Protein AF-A0A5T0D8K9-F1 (afdb_monomer_lite)

pLDDT: mean 78.67, std 12.26, range [41.19, 96.12]

Radius of gyration: 35.57 Å; chains: 1; bounding box: 64×25×105 Å

Organism: Campylobacter coli (NCBI:txid195)

Foldseek 3Di:
DVVVVVVVVVVVVVVVVVVVVVVVVVVVVVVVVVVVVVVVVVVVVVVVVVVVVVVLVVVLVCVQVVQWDWDQDPVRDIDTGGPPDPQWDWDDDPVDIDIDRDGDD

Secondary structure (DSSP, 8-state):
-HHHHHHHHHHHHHHHHHHHHHHHHHHHHHHHHHHHHHHHHHHHHHHHHHHHHHHHHHHHHHHHHHTEEEEEETTTEEEEEE---TTEEEEEETTEEEEEE----

Structure (mmCIF, N/CA/C/O backbone):
data_AF-A0A5T0D8K9-F1
#
_entry.id   AF-A0A5T0D8K9-F1
#
loop_
_atom_site.group_PDB
_atom_site.id
_atom_site.type_symbol
_atom_site.label_atom_id
_atom_site.label_alt_id
_atom_site.label_comp_id
_atom_site.label_asym_id
_atom_site.label_entity_id
_atom_site.label_seq_id
_atom_site.pdbx_PDB_ins_code
_atom_site.Cartn_x
_atom_site.Cartn_y
_atom_site.Cartn_z
_atom_site.occupancy
_atom_site.B_iso_or_equiv
_atom_site.auth_seq_id
_atom_site.auth_comp_id
_atom_site.auth_asym_id
_atom_site.auth_atom_id
_atom_site.pdbx_PDB_model_num
ATOM 1 N N . GLY A 1 1 ? 24.154 -5.483 -61.808 1.00 62.81 1 GLY A N 1
ATOM 2 C CA . GLY A 1 1 ? 24.310 -6.272 -60.567 1.00 62.81 1 GLY A CA 1
ATOM 3 C C . GLY A 1 1 ? 25.067 -5.510 -59.491 1.00 62.81 1 GLY A C 1
ATOM 4 O O . GLY A 1 1 ? 24.434 -4.977 -58.591 1.00 62.81 1 GLY A O 1
ATOM 5 N N . LYS A 1 2 ? 26.400 -5.405 -59.608 1.00 75.50 2 LYS A N 1
ATOM 6 C CA . LYS A 1 2 ? 27.299 -4.833 -58.579 1.00 75.50 2 LYS A CA 1
ATOM 7 C C . LYS A 1 2 ? 26.947 -3.421 -58.085 1.00 75.50 2 LYS A C 1
ATOM 9 O O . LYS A 1 2 ? 26.992 -3.187 -56.887 1.00 75.50 2 LYS A O 1
ATOM 14 N N . LEU A 1 3 ? 26.550 -2.504 -58.972 1.00 79.62 3 LEU A N 1
ATOM 15 C CA . LEU A 1 3 ? 26.262 -1.113 -58.590 1.00 79.62 3 LEU A CA 1
ATOM 16 C C . LEU A 1 3 ? 25.052 -0.996 -57.641 1.00 79.62 3 LEU A C 1
ATOM 18 O O . LEU A 1 3 ? 25.123 -0.307 -56.631 1.00 79.62 3 LEU A O 1
ATOM 22 N N . LYS A 1 4 ? 23.970 -1.744 -57.916 1.00 79.62 4 LYS A N 1
ATOM 23 C CA . LYS A 1 4 ? 22.798 -1.837 -57.024 1.00 79.62 4 LYS A CA 1
ATOM 24 C C . LYS A 1 4 ? 23.155 -2.467 -55.674 1.00 79.62 4 LYS A C 1
ATOM 26 O O . LYS A 1 4 ? 22.635 -2.031 -54.654 1.00 79.62 4 LYS A O 1
ATOM 31 N N . LEU A 1 5 ? 24.048 -3.460 -55.670 1.00 83.62 5 LEU A N 1
ATOM 32 C CA . LEU A 1 5 ? 24.498 -4.127 -54.446 1.00 83.62 5 LEU A CA 1
ATOM 33 C C . LEU A 1 5 ? 25.319 -3.180 -53.553 1.00 83.62 5 LEU A C 1
ATOM 35 O O . LEU A 1 5 ? 25.103 -3.141 -52.346 1.00 83.62 5 LEU A O 1
ATOM 39 N N . ASN A 1 6 ? 26.200 -2.368 -54.150 1.00 86.19 6 ASN A N 1
ATOM 40 C CA . ASN A 1 6 ? 26.979 -1.361 -53.424 1.00 86.19 6 ASN A CA 1
ATOM 41 C C . ASN A 1 6 ? 26.089 -0.272 -52.813 1.00 86.19 6 ASN A C 1
ATOM 43 O O . ASN A 1 6 ? 26.256 0.053 -51.642 1.00 86.19 6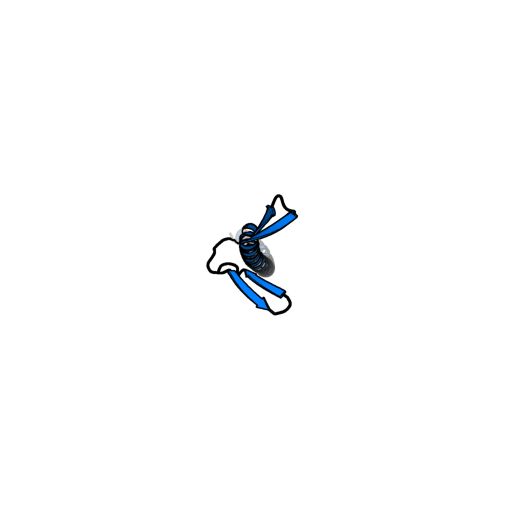 ASN A O 1
ATOM 47 N N . ILE A 1 7 ? 25.112 0.242 -53.570 1.00 86.69 7 ILE A N 1
ATOM 48 C CA . ILE A 1 7 ? 24.163 1.252 -53.069 1.00 86.69 7 ILE A CA 1
ATOM 49 C C . ILE A 1 7 ? 23.346 0.690 -51.898 1.00 86.69 7 ILE A C 1
ATOM 51 O O . ILE A 1 7 ? 23.187 1.351 -50.874 1.00 86.69 7 ILE A O 1
ATOM 55 N N . PHE A 1 8 ? 22.864 -0.551 -52.017 1.00 85.88 8 PHE A N 1
ATOM 56 C CA . PHE A 1 8 ? 22.132 -1.211 -50.936 1.00 85.88 8 PHE A CA 1
ATOM 57 C C . PHE A 1 8 ? 22.999 -1.400 -49.687 1.00 85.88 8 PHE A C 1
ATOM 59 O O . PHE A 1 8 ? 22.561 -1.077 -48.584 1.00 85.88 8 PHE A O 1
ATOM 66 N N . SER A 1 9 ? 24.239 -1.868 -49.855 1.00 86.44 9 SER A N 1
ATOM 67 C CA . SER A 1 9 ? 25.181 -2.031 -48.746 1.00 86.44 9 SER A CA 1
ATOM 68 C C . SER A 1 9 ? 25.444 -0.705 -48.036 1.00 86.44 9 SER A C 1
ATOM 70 O O . SER A 1 9 ? 25.442 -0.665 -46.811 1.00 86.44 9 SER A O 1
ATOM 72 N N . GLU A 1 10 ? 25.628 0.389 -48.773 1.00 87.56 10 GLU A N 1
ATOM 73 C CA . GLU A 1 10 ? 25.910 1.699 -48.184 1.00 87.56 10 GLU A CA 1
ATOM 74 C C . GLU A 1 10 ? 24.720 2.240 -47.370 1.00 87.56 10 GLU A C 1
ATOM 76 O O . GLU A 1 10 ? 24.897 2.739 -46.253 1.00 87.56 10 GLU A O 1
ATOM 81 N N . ILE A 1 11 ? 23.496 2.081 -47.887 1.00 85.19 11 ILE A N 1
ATOM 82 C CA . ILE A 1 11 ? 22.257 2.438 -47.178 1.00 85.19 11 ILE A CA 1
ATOM 83 C C . ILE A 1 11 ? 22.093 1.573 -45.922 1.00 85.19 11 ILE A C 1
ATOM 85 O O . ILE A 1 11 ? 21.812 2.096 -44.840 1.00 85.19 11 ILE A O 1
ATOM 89 N N . PHE A 1 12 ? 22.317 0.262 -46.042 1.00 83.56 12 PHE A N 1
ATOM 90 C CA . PHE A 1 12 ? 22.198 -0.675 -44.930 1.00 83.56 12 PHE A CA 1
ATOM 91 C C . PHE A 1 12 ? 23.212 -0.374 -43.820 1.00 83.56 12 PHE A C 1
ATOM 93 O O . PHE A 1 12 ? 22.843 -0.339 -42.645 1.00 83.56 12 PHE A O 1
ATOM 100 N N . THR A 1 13 ? 24.468 -0.084 -44.174 1.00 83.81 13 THR A N 1
ATOM 101 C CA . THR A 1 13 ? 25.520 0.297 -43.220 1.00 83.81 13 THR A CA 1
ATOM 102 C C . THR A 1 13 ? 25.216 1.632 -42.534 1.00 83.81 13 THR A C 1
ATOM 104 O O . THR A 1 13 ? 25.425 1.757 -41.324 1.00 83.81 13 THR A O 1
ATOM 107 N N . LYS A 1 14 ? 24.672 2.623 -43.257 1.00 81.62 14 LYS A N 1
ATOM 108 C CA . LYS A 1 14 ? 24.221 3.891 -42.652 1.00 81.62 14 LYS A CA 1
ATOM 109 C C . LYS A 1 14 ? 23.078 3.676 -41.656 1.00 81.62 14 LYS A C 1
ATOM 111 O O . LYS A 1 14 ? 23.138 4.230 -40.559 1.00 81.62 14 LYS A O 1
ATOM 116 N N . MET A 1 15 ? 22.085 2.844 -41.987 1.00 78.25 15 MET A N 1
ATOM 117 C CA . MET A 1 15 ? 20.998 2.508 -41.056 1.00 78.25 15 MET A CA 1
ATOM 118 C C . MET A 1 15 ? 21.519 1.790 -39.807 1.00 78.25 15 MET A C 1
ATOM 120 O O . MET A 1 15 ? 21.287 2.259 -38.695 1.00 78.25 15 MET A O 1
ATOM 124 N N . THR A 1 16 ? 22.283 0.705 -39.972 1.00 79.06 16 THR A N 1
ATOM 125 C CA . THR A 1 16 ? 22.777 -0.100 -38.836 1.00 79.06 16 THR A CA 1
ATOM 126 C C . THR A 1 16 ? 23.697 0.682 -37.900 1.00 79.06 16 THR A C 1
ATOM 128 O O . THR A 1 16 ? 23.707 0.416 -36.695 1.00 79.06 16 THR A O 1
ATOM 131 N N . LYS A 1 17 ? 24.441 1.674 -38.406 1.00 77.69 17 LYS A N 1
ATOM 132 C CA . LYS A 1 17 ? 25.277 2.548 -37.569 1.00 77.69 17 LYS A CA 1
ATOM 133 C C . LYS A 1 17 ? 24.442 3.375 -36.584 1.00 77.69 17 LYS A C 1
ATOM 135 O O . LYS A 1 17 ? 24.813 3.470 -35.415 1.00 77.69 17 LYS A O 1
ATOM 140 N N . ASN A 1 18 ? 23.304 3.906 -37.026 1.00 76.81 18 ASN A N 1
ATOM 141 C CA . ASN A 1 18 ? 22.413 4.705 -36.181 1.00 76.81 18 ASN A CA 1
ATOM 142 C C . ASN A 1 18 ? 21.548 3.829 -35.258 1.00 76.81 18 ASN A C 1
ATOM 144 O O . ASN A 1 18 ? 21.250 4.228 -34.131 1.00 76.81 18 ASN A O 1
ATOM 148 N N . THR A 1 19 ? 21.213 2.607 -35.681 1.00 83.62 19 THR A N 1
ATOM 149 C CA . THR A 1 19 ? 20.442 1.651 -34.869 1.00 83.62 19 THR A CA 1
ATOM 150 C C . THR A 1 19 ? 21.152 1.275 -33.566 1.00 83.62 19 THR A C 1
ATOM 152 O O . THR A 1 19 ? 20.493 1.142 -32.540 1.00 83.62 19 THR A O 1
ATOM 155 N N . LYS A 1 20 ? 22.488 1.150 -33.557 1.00 80.88 20 LYS A N 1
ATOM 156 C CA . LYS A 1 20 ? 23.237 0.796 -32.334 1.00 80.88 20 LYS A CA 1
ATOM 157 C C . LYS A 1 20 ? 23.055 1.823 -31.215 1.00 80.88 20 LYS A C 1
ATOM 159 O O . LYS A 1 20 ? 22.754 1.451 -30.087 1.00 80.88 20 LYS A O 1
ATOM 164 N N . TRP A 1 21 ? 23.199 3.108 -31.533 1.00 83.88 21 TRP A N 1
ATOM 165 C CA . TRP A 1 21 ? 23.010 4.190 -30.561 1.00 83.88 21 TRP A CA 1
ATOM 166 C C . TRP A 1 21 ? 21.561 4.294 -30.089 1.00 83.88 21 TRP A C 1
ATOM 168 O O . TRP A 1 21 ? 21.317 4.476 -28.898 1.00 83.88 21 TRP A O 1
ATOM 178 N N . TYR A 1 22 ? 20.608 4.104 -31.004 1.00 88.19 22 TYR A N 1
ATOM 179 C CA . TYR A 1 22 ? 19.191 4.059 -30.660 1.00 88.19 22 TYR A CA 1
ATOM 180 C C . TYR A 1 22 ? 18.872 2.927 -29.673 1.00 88.19 22 TYR A C 1
ATOM 182 O O . TYR A 1 22 ? 18.190 3.166 -28.683 1.00 88.19 22 TYR A O 1
ATOM 190 N N . LEU A 1 23 ? 19.404 1.719 -29.890 1.00 88.94 23 LEU A N 1
ATOM 191 C CA . LEU A 1 23 ? 19.192 0.576 -28.992 1.00 88.94 23 LEU A CA 1
ATOM 192 C C . LEU A 1 23 ? 19.770 0.814 -27.594 1.00 88.94 23 LEU A C 1
ATOM 194 O O . LEU A 1 23 ? 19.145 0.449 -26.598 1.00 88.94 23 LEU A O 1
ATOM 198 N N . ILE A 1 24 ? 20.938 1.453 -27.512 1.00 88.44 24 ILE A N 1
ATOM 199 C CA . ILE A 1 24 ? 21.560 1.814 -26.235 1.00 88.44 24 ILE A CA 1
ATOM 200 C C . ILE A 1 24 ? 20.675 2.827 -25.495 1.00 88.44 24 ILE A C 1
ATOM 202 O O . ILE A 1 24 ? 20.311 2.604 -24.342 1.00 88.44 24 ILE A O 1
ATOM 206 N N . PHE A 1 25 ? 20.262 3.900 -26.171 1.00 90.25 25 PHE A N 1
ATOM 207 C CA . PHE A 1 25 ? 19.376 4.915 -25.596 1.00 90.25 25 PHE A CA 1
ATOM 208 C C . PHE A 1 25 ? 18.018 4.340 -25.168 1.00 90.25 25 PHE A C 1
ATOM 210 O O . PHE A 1 25 ? 17.531 4.621 -24.071 1.00 90.25 25 PHE A O 1
ATOM 217 N N . PHE A 1 26 ? 17.420 3.496 -26.008 1.00 91.88 26 PHE A N 1
ATOM 218 C CA . PHE A 1 26 ? 16.168 2.808 -25.711 1.00 91.88 26 PHE A CA 1
ATOM 219 C C . PHE A 1 26 ? 16.295 1.917 -24.469 1.00 91.88 26 PHE A C 1
ATOM 221 O O . PHE A 1 26 ? 15.419 1.930 -23.611 1.00 91.88 26 PHE A O 1
ATOM 228 N N . SER A 1 27 ? 17.414 1.205 -24.319 1.00 92.38 27 SER A N 1
ATOM 229 C CA . SER A 1 27 ? 17.665 0.366 -23.142 1.00 92.38 27 SER A CA 1
ATOM 230 C C . SER A 1 27 ? 17.747 1.200 -21.861 1.00 92.38 27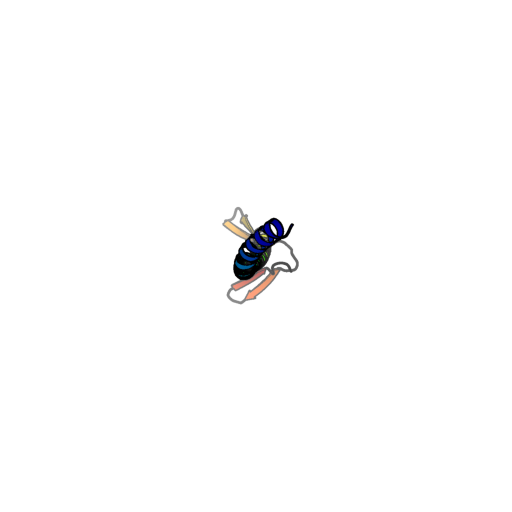 SER A C 1
ATOM 232 O O . SER A 1 27 ? 17.084 0.886 -20.875 1.00 92.38 27 SER A O 1
ATOM 234 N N . PHE A 1 28 ? 18.498 2.306 -21.871 1.00 93.12 28 PHE A N 1
ATOM 235 C CA . PHE A 1 28 ? 18.611 3.178 -20.696 1.00 93.12 28 PHE A CA 1
ATOM 236 C C . PHE A 1 28 ? 17.285 3.846 -20.319 1.00 93.12 28 PHE A C 1
ATOM 238 O O . PHE A 1 28 ? 16.934 3.902 -19.141 1.00 93.12 28 PHE A O 1
ATOM 245 N N . THR A 1 29 ? 16.526 4.322 -21.306 1.00 92.88 29 THR A N 1
ATOM 246 C CA . THR A 1 29 ? 15.210 4.934 -21.063 1.00 92.88 29 THR A CA 1
ATOM 247 C C . THR A 1 29 ? 14.189 3.917 -20.555 1.00 92.88 29 THR A C 1
ATOM 249 O O . THR A 1 29 ? 13.450 4.218 -19.619 1.00 92.88 29 THR A O 1
ATOM 252 N N . SER A 1 30 ? 14.200 2.696 -21.094 1.00 94.19 30 SER A N 1
ATOM 253 C CA . SER A 1 30 ? 13.394 1.570 -20.609 1.00 94.19 30 SER A CA 1
ATOM 254 C C . SER A 1 30 ? 13.693 1.240 -19.144 1.00 94.19 30 SER A C 1
ATOM 256 O O . SER A 1 30 ? 12.760 1.111 -18.350 1.00 94.19 30 SER A O 1
ATOM 258 N N . ILE A 1 31 ? 14.973 1.145 -18.771 1.00 95.19 31 ILE A N 1
ATOM 259 C CA . ILE A 1 31 ? 15.385 0.869 -17.389 1.00 95.19 31 ILE A CA 1
ATOM 260 C C . ILE A 1 31 ? 14.929 2.003 -16.463 1.00 95.19 31 ILE A C 1
ATOM 262 O O . ILE A 1 31 ? 14.328 1.740 -15.421 1.00 95.19 31 ILE A O 1
ATOM 266 N N . GLY A 1 32 ? 15.157 3.260 -16.856 1.00 93.81 32 GLY A N 1
ATOM 267 C CA . GLY A 1 32 ? 14.745 4.428 -16.074 1.00 93.81 32 GLY A CA 1
ATOM 268 C C . GLY A 1 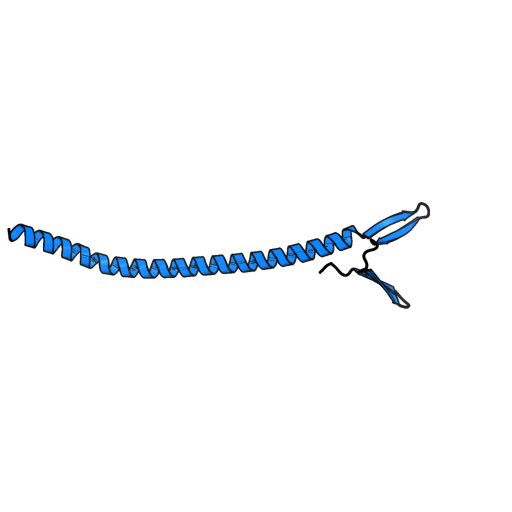32 ? 13.234 4.483 -15.835 1.00 93.81 32 GLY A C 1
ATOM 269 O O . GLY A 1 32 ? 12.795 4.698 -14.705 1.00 93.81 32 GLY A O 1
ATOM 270 N N . LEU A 1 33 ? 12.433 4.216 -16.872 1.00 95.62 33 LEU A N 1
ATOM 271 C CA . LEU A 1 33 ? 10.975 4.120 -16.756 1.00 95.62 33 LEU A CA 1
ATOM 272 C C . LEU A 1 33 ? 10.547 2.969 -15.842 1.00 95.62 33 LEU A C 1
ATOM 274 O O . LEU A 1 33 ? 9.661 3.157 -15.010 1.00 95.62 33 LEU A O 1
ATOM 278 N N . GLY A 1 34 ? 11.187 1.803 -15.956 1.00 96.00 34 GLY A N 1
ATOM 279 C CA . GLY A 1 34 ? 10.911 0.657 -15.089 1.00 96.00 34 GLY A CA 1
ATOM 280 C C . GLY A 1 34 ? 11.150 0.972 -13.612 1.00 96.00 34 GLY A C 1
ATOM 281 O O . GLY A 1 34 ? 10.306 0.663 -12.772 1.00 96.00 34 GLY A O 1
ATOM 282 N N . ILE A 1 35 ? 12.253 1.658 -13.297 1.00 95.94 35 ILE A N 1
ATOM 283 C CA . ILE A 1 35 ? 12.566 2.093 -11.928 1.00 95.94 35 ILE A CA 1
ATOM 284 C C . ILE A 1 35 ? 11.528 3.107 -11.433 1.00 95.94 35 ILE A C 1
ATOM 286 O O . ILE A 1 35 ? 10.992 2.944 -10.337 1.00 95.94 35 ILE A O 1
ATOM 290 N N . ALA A 1 36 ? 11.208 4.126 -12.235 1.00 95.44 36 ALA A N 1
ATOM 291 C CA . ALA A 1 36 ? 10.242 5.155 -11.854 1.00 95.44 36 ALA A CA 1
ATOM 292 C C . ALA A 1 36 ? 8.848 4.565 -11.575 1.00 95.44 36 ALA A C 1
ATOM 294 O O . ALA A 1 36 ? 8.236 4.873 -10.550 1.00 95.44 36 ALA A O 1
ATOM 295 N N . LEU A 1 37 ? 8.370 3.671 -12.446 1.00 96.12 37 LEU A N 1
ATOM 296 C CA . LEU A 1 37 ? 7.100 2.969 -12.258 1.00 96.12 37 LEU A CA 1
ATOM 297 C C . LEU A 1 37 ? 7.137 2.042 -11.038 1.00 96.12 37 LEU A C 1
ATOM 299 O O . LEU A 1 37 ? 6.179 2.019 -10.269 1.00 96.12 37 LEU A O 1
ATOM 303 N N . GLY A 1 38 ? 8.244 1.327 -10.816 1.00 95.56 38 GLY A N 1
ATOM 304 C CA . GLY A 1 38 ? 8.419 0.475 -9.639 1.00 95.56 38 GLY A CA 1
ATOM 305 C C . GLY A 1 38 ? 8.325 1.257 -8.325 1.00 95.56 38 GLY A C 1
ATOM 306 O O . GLY A 1 38 ? 7.623 0.834 -7.406 1.00 95.56 38 GLY A O 1
ATOM 307 N N . ILE A 1 39 ? 8.964 2.430 -8.253 1.00 95.94 39 ILE A N 1
ATOM 308 C CA . ILE A 1 39 ? 8.889 3.318 -7.081 1.00 95.94 39 ILE A CA 1
ATOM 309 C C . ILE A 1 39 ? 7.458 3.821 -6.872 1.00 95.94 39 ILE A C 1
ATOM 311 O O . ILE A 1 39 ? 6.965 3.799 -5.745 1.00 95.94 39 ILE A O 1
ATOM 315 N N . LEU A 1 40 ? 6.774 4.244 -7.939 1.00 95.75 40 LEU A N 1
ATOM 316 C CA . LEU A 1 40 ? 5.382 4.695 -7.851 1.00 95.75 40 LEU A CA 1
ATOM 317 C C . LEU A 1 40 ? 4.468 3.595 -7.307 1.00 95.75 40 LEU A C 1
ATOM 319 O O . LEU A 1 40 ? 3.719 3.846 -6.366 1.00 95.75 40 LEU A O 1
ATOM 323 N N . ILE A 1 41 ? 4.577 2.374 -7.834 1.00 95.06 41 ILE A N 1
ATOM 324 C CA . ILE A 1 41 ? 3.787 1.225 -7.369 1.00 95.06 41 ILE A CA 1
ATOM 325 C C . ILE A 1 41 ? 4.061 0.944 -5.888 1.00 95.06 41 ILE A C 1
ATOM 327 O O . ILE A 1 41 ? 3.118 0.747 -5.122 1.00 95.06 41 ILE A O 1
ATOM 331 N N . LEU A 1 42 ? 5.329 0.970 -5.465 1.00 95.12 42 LEU A N 1
ATOM 332 C CA . LEU A 1 42 ? 5.699 0.751 -4.067 1.00 95.12 42 LEU A CA 1
ATOM 333 C C . LEU A 1 42 ? 5.099 1.822 -3.144 1.00 95.12 42 LEU A C 1
ATOM 335 O O . LEU A 1 42 ? 4.517 1.489 -2.112 1.00 95.12 42 LEU A O 1
ATOM 339 N N . LEU A 1 43 ? 5.194 3.099 -3.520 1.00 94.31 43 LEU A N 1
ATOM 340 C CA . LEU A 1 43 ? 4.613 4.203 -2.752 1.00 94.31 43 LEU A CA 1
ATOM 341 C C . LEU A 1 43 ? 3.088 4.090 -2.661 1.00 94.31 43 LEU A C 1
ATOM 343 O O . LEU A 1 43 ? 2.518 4.283 -1.584 1.00 94.31 43 LEU A O 1
ATOM 347 N N . THR A 1 44 ? 2.428 3.748 -3.769 1.00 93.25 44 THR A N 1
ATOM 348 C CA . THR A 1 44 ? 0.983 3.508 -3.793 1.00 93.25 44 THR A CA 1
ATOM 349 C C . THR A 1 44 ? 0.609 2.345 -2.882 1.00 93.25 44 THR A C 1
ATOM 351 O O . THR A 1 44 ? -0.335 2.473 -2.106 1.00 93.25 44 THR A O 1
ATOM 354 N N . TYR A 1 45 ? 1.363 1.245 -2.916 1.00 94.00 45 TYR A N 1
ATOM 355 C CA . TYR A 1 45 ? 1.121 0.089 -2.058 1.00 94.00 45 TYR A CA 1
ATOM 356 C C . TYR A 1 45 ? 1.259 0.434 -0.570 1.00 94.00 45 TYR A C 1
ATOM 358 O O . TYR A 1 45 ? 0.376 0.099 0.220 1.00 94.00 45 TYR A O 1
ATOM 366 N N . ILE A 1 46 ? 2.320 1.153 -0.187 1.00 93.94 46 ILE A N 1
ATOM 367 C CA . ILE A 1 46 ? 2.535 1.584 1.203 1.00 93.94 46 ILE A CA 1
ATOM 368 C C . ILE A 1 46 ? 1.375 2.467 1.671 1.00 93.94 46 ILE A C 1
ATOM 370 O O . ILE A 1 46 ? 0.781 2.185 2.711 1.00 93.94 46 ILE A O 1
ATOM 374 N N . LYS A 1 47 ? 0.998 3.486 0.886 1.00 91.12 47 LYS A N 1
ATOM 375 C CA . LYS A 1 47 ? -0.129 4.365 1.240 1.00 91.12 47 LYS A CA 1
ATOM 376 C C . LYS A 1 47 ? -1.458 3.622 1.303 1.00 91.12 47 LYS A C 1
ATOM 378 O O . LYS A 1 47 ? -2.279 3.926 2.161 1.00 91.12 47 LYS A O 1
ATOM 383 N N . TYR A 1 48 ? -1.680 2.664 0.409 1.00 92.38 48 TYR A N 1
ATOM 384 C CA . TYR A 1 48 ? -2.893 1.854 0.414 1.00 92.38 48 TYR A CA 1
ATOM 385 C C . TYR A 1 48 ? -2.973 0.961 1.660 1.00 92.38 48 TYR A C 1
ATOM 387 O O . TYR A 1 48 ? -4.018 0.893 2.306 1.00 92.38 48 TYR A O 1
ATOM 395 N N . SER A 1 49 ? -1.861 0.330 2.039 1.00 91.81 49 SER A N 1
ATOM 396 C CA . SER A 1 49 ? -1.760 -0.465 3.267 1.00 91.81 49 SER A CA 1
ATOM 397 C C . SER A 1 49 ? -1.994 0.389 4.517 1.00 91.81 49 SER A C 1
ATOM 399 O O . SER A 1 49 ? -2.799 0.037 5.379 1.00 91.81 49 SER A O 1
ATOM 401 N N . GLU A 1 50 ? -1.359 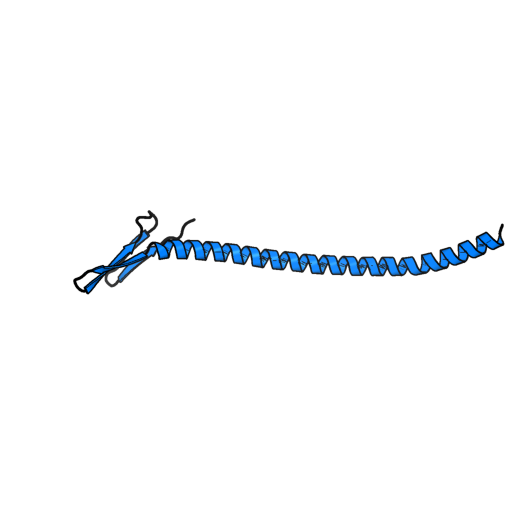1.561 4.588 1.00 90.44 50 GLU A N 1
ATOM 402 C CA . GLU A 1 50 ? -1.553 2.517 5.680 1.00 90.44 50 GLU A CA 1
ATOM 403 C C . GLU A 1 50 ? -3.015 2.972 5.778 1.00 90.44 50 GLU A C 1
ATOM 405 O O . GLU A 1 50 ? -3.600 2.957 6.862 1.00 90.44 50 GLU A O 1
ATOM 410 N N . TYR A 1 51 ? -3.636 3.295 4.640 1.00 90.19 51 TYR A N 1
ATOM 411 C CA . TYR A 1 51 ? -5.047 3.656 4.576 1.00 90.19 51 TYR A CA 1
ATOM 412 C C . TYR A 1 51 ? -5.959 2.530 5.070 1.00 90.19 51 TYR A C 1
ATOM 414 O O . TYR A 1 51 ? -6.870 2.797 5.850 1.00 90.19 51 TYR A O 1
ATOM 422 N N . ASN A 1 52 ? -5.725 1.281 4.661 1.00 89.06 52 ASN A N 1
ATOM 423 C CA . ASN A 1 52 ? -6.538 0.152 5.116 1.00 89.06 52 ASN A CA 1
ATOM 424 C C . ASN A 1 52 ? -6.403 -0.076 6.626 1.00 89.06 52 ASN A C 1
ATOM 426 O O . ASN A 1 52 ? -7.423 -0.218 7.296 1.00 89.06 52 ASN A O 1
ATOM 430 N N . ASN A 1 53 ? -5.186 -0.004 7.171 1.00 85.88 53 ASN A N 1
ATOM 431 C CA . ASN A 1 53 ? -4.959 -0.102 8.616 1.00 85.88 53 ASN A CA 1
ATOM 432 C C . ASN A 1 53 ? -5.662 1.027 9.385 1.00 85.88 53 ASN A C 1
ATOM 434 O O . ASN A 1 53 ? -6.259 0.805 10.439 1.00 85.88 53 ASN A O 1
ATOM 438 N N . LEU A 1 54 ? -5.607 2.258 8.867 1.00 84.69 54 LEU A N 1
ATOM 439 C CA . LEU A 1 54 ? -6.317 3.399 9.447 1.00 84.69 54 LEU A CA 1
ATOM 440 C C . LEU A 1 54 ? -7.831 3.213 9.368 1.00 84.69 54 LEU A C 1
ATOM 442 O O . LEU A 1 54 ? -8.522 3.444 10.356 1.00 84.69 54 LEU A O 1
ATOM 446 N N . LYS A 1 55 ? -8.349 2.773 8.221 1.00 85.62 55 LYS A N 1
ATOM 447 C CA . LYS A 1 55 ? -9.775 2.513 8.013 1.00 85.62 55 LYS A CA 1
ATOM 448 C C . LYS A 1 55 ? -10.291 1.444 8.968 1.00 85.62 55 LYS A C 1
ATOM 450 O O . LYS A 1 55 ? -11.365 1.621 9.533 1.00 85.62 55 LYS A O 1
ATOM 455 N N . GLU A 1 56 ? -9.535 0.372 9.166 1.00 79.31 56 GLU A N 1
ATOM 456 C CA . GLU A 1 56 ? -9.865 -0.689 10.114 1.00 79.31 56 GLU A CA 1
ATOM 457 C C . GLU A 1 56 ? -9.895 -0.152 11.548 1.00 79.31 56 GLU A C 1
ATOM 459 O O . GLU A 1 56 ? -10.914 -0.273 12.225 1.00 79.31 56 GLU A O 1
ATOM 464 N N . ARG A 1 57 ? -8.851 0.567 11.980 1.00 75.94 57 ARG A N 1
ATOM 465 C CA . ARG A 1 57 ? -8.812 1.197 13.312 1.00 75.94 57 ARG A CA 1
ATOM 466 C C . ARG A 1 57 ? -9.963 2.172 13.534 1.00 75.94 57 ARG A C 1
ATOM 468 O O . ARG A 1 57 ? -10.598 2.133 14.584 1.00 75.94 57 ARG A O 1
ATOM 475 N N . VAL A 1 58 ? -10.238 3.039 12.561 1.00 78.19 58 VAL A N 1
ATOM 476 C CA . VAL A 1 58 ? -11.343 4.002 12.634 1.00 78.19 58 VAL A CA 1
ATOM 477 C C . VAL A 1 58 ? -12.674 3.268 12.671 1.00 78.19 58 VAL A C 1
ATOM 479 O O . VAL A 1 58 ? -13.485 3.579 13.529 1.00 78.19 58 VAL A O 1
ATOM 482 N N . SER A 1 59 ? -12.887 2.258 11.825 1.00 72.81 59 SER A N 1
ATOM 483 C CA . SER A 1 59 ? -14.103 1.438 11.844 1.00 72.81 59 SER A CA 1
ATOM 484 C C . SER A 1 59 ? -14.315 0.794 13.212 1.00 72.81 59 SER A C 1
ATOM 486 O O . SER A 1 59 ? -15.402 0.886 13.775 1.00 72.81 59 SER A O 1
ATOM 488 N N . THR A 1 60 ? -13.268 0.206 13.781 1.00 70.38 60 THR A N 1
ATOM 489 C CA . THR A 1 60 ? -13.304 -0.427 15.098 1.00 70.38 60 THR A CA 1
ATOM 490 C C . THR A 1 60 ? -13.605 0.578 16.215 1.00 70.38 60 THR A C 1
ATOM 492 O O . THR A 1 60 ? -14.429 0.301 17.090 1.00 70.38 60 THR A O 1
ATOM 495 N N . ILE A 1 61 ? -13.005 1.772 16.172 1.00 70.94 61 ILE A N 1
ATOM 496 C CA . ILE A 1 61 ? -13.293 2.855 17.124 1.00 70.94 61 ILE A CA 1
ATOM 497 C C . ILE A 1 61 ? -14.723 3.368 16.945 1.00 70.94 61 ILE A C 1
ATOM 499 O O . ILE A 1 61 ? -15.440 3.505 17.928 1.00 70.94 61 ILE A O 1
ATOM 503 N N . THR A 1 62 ? -15.168 3.629 15.717 1.00 68.25 62 THR A N 1
ATOM 504 C CA . THR A 1 62 ? -16.520 4.115 15.424 1.00 68.25 62 THR A CA 1
ATOM 505 C C . THR A 1 62 ? -17.572 3.094 15.833 1.00 68.25 62 THR A C 1
ATOM 507 O O . THR A 1 62 ? -18.577 3.486 16.411 1.00 68.25 62 THR A O 1
ATOM 510 N N . GLN A 1 63 ? -17.345 1.798 15.616 1.00 65.88 63 GLN A N 1
ATOM 511 C CA . GLN A 1 63 ? -18.229 0.743 16.114 1.00 65.88 63 GLN A CA 1
ATOM 512 C C . GLN A 1 63 ? -18.250 0.709 17.648 1.00 65.88 63 GLN A C 1
ATOM 514 O O . GLN A 1 63 ? -19.326 0.630 18.233 1.00 65.88 63 GLN A O 1
ATOM 519 N N . GLY A 1 64 ? -17.094 0.839 18.308 1.00 63.69 64 GLY A N 1
ATOM 520 C CA . GLY A 1 64 ? -17.019 0.937 19.768 1.00 63.69 64 GLY A CA 1
ATOM 521 C C . GLY A 1 64 ? -17.723 2.179 20.329 1.00 63.69 64 GLY A C 1
ATOM 522 O O . GLY A 1 64 ? -18.458 2.084 21.307 1.00 63.69 64 GLY A O 1
ATOM 523 N N . LEU A 1 65 ? -17.569 3.338 19.689 1.00 65.88 65 LEU A N 1
ATOM 524 C CA . LEU A 1 65 ? -18.180 4.601 20.114 1.00 65.88 65 LEU A CA 1
ATOM 525 C C . LEU A 1 65 ? -19.673 4.683 19.781 1.00 65.88 65 LEU A C 1
ATOM 527 O O . LEU A 1 65 ? -20.436 5.191 20.590 1.00 65.88 65 LEU A O 1
ATOM 531 N N . ALA A 1 66 ? -20.113 4.152 18.638 1.00 62.25 66 ALA A N 1
ATOM 532 C CA . ALA A 1 66 ? -21.531 4.091 18.270 1.00 62.25 66 ALA A CA 1
ATOM 533 C C . ALA A 1 66 ? -22.344 3.206 19.227 1.00 62.25 66 ALA A C 1
ATOM 535 O O . ALA A 1 66 ? -23.564 3.317 19.289 1.00 62.25 66 ALA A O 1
ATOM 536 N N . THR A 1 67 ? -21.671 2.338 19.989 1.00 63.59 67 THR A N 1
ATOM 537 C CA . THR A 1 67 ? -22.298 1.568 21.065 1.00 63.59 67 THR A CA 1
ATOM 538 C C . THR A 1 67 ? -22.399 2.304 22.399 1.00 63.59 67 THR A C 1
ATOM 540 O O . THR A 1 67 ? -22.933 1.726 23.345 1.00 63.59 67 THR A O 1
ATOM 543 N N . ILE A 1 68 ? -21.904 3.543 22.487 1.00 70.19 68 ILE A N 1
ATOM 544 C CA . ILE A 1 68 ? -22.074 4.415 23.648 1.00 70.19 68 ILE A CA 1
ATOM 545 C C . ILE A 1 68 ? -23.284 5.314 23.394 1.00 70.19 68 ILE A C 1
ATOM 547 O O . ILE A 1 68 ? -23.264 6.125 22.469 1.00 70.19 68 ILE A O 1
ATOM 551 N N . SER A 1 69 ? -24.321 5.202 24.219 1.00 71.00 69 SER A N 1
ATOM 552 C CA . SER A 1 69 ? -25.437 6.150 24.225 1.00 71.00 69 SER A CA 1
ATOM 553 C C . SER A 1 69 ? -25.475 6.922 25.538 1.00 71.00 69 SER A C 1
ATOM 555 O O . SER A 1 69 ? -25.109 6.408 26.598 1.00 71.00 69 SER A O 1
ATOM 557 N N . ILE A 1 70 ? -25.891 8.185 25.451 1.00 72.44 70 ILE A N 1
ATOM 558 C CA . ILE A 1 70 ? -26.101 9.056 26.604 1.00 72.44 70 ILE A CA 1
ATOM 559 C C . ILE A 1 70 ? -27.587 9.361 26.658 1.00 72.44 70 ILE A C 1
ATOM 561 O O . ILE A 1 70 ? -28.100 10.049 25.779 1.00 72.44 70 ILE A O 1
ATOM 565 N N . ASP A 1 71 ? -28.257 8.855 27.686 1.00 74.44 71 ASP A N 1
ATOM 566 C CA . ASP A 1 71 ? -29.668 9.134 27.925 1.00 74.44 71 ASP A CA 1
ATOM 567 C C . ASP A 1 71 ? -29.804 10.072 29.122 1.00 74.44 71 ASP A C 1
ATOM 569 O O . ASP A 1 71 ? -29.367 9.766 30.237 1.00 74.44 71 ASP A O 1
ATOM 573 N N . GLU A 1 72 ? -30.414 11.232 28.897 1.00 67.00 72 GLU A N 1
ATOM 574 C CA . GLU A 1 72 ? -30.797 12.142 29.969 1.00 67.00 72 GLU A CA 1
ATOM 575 C C . GLU A 1 72 ? -32.142 11.691 30.536 1.00 67.00 72 GLU A C 1
ATOM 577 O O . GLU A 1 72 ? -33.171 11.700 29.858 1.00 67.00 72 GLU A O 1
ATOM 582 N N . ASN A 1 73 ? -32.148 11.266 31.797 1.00 73.19 73 ASN A N 1
ATOM 583 C CA . ASN A 1 73 ? -33.401 10.969 32.468 1.00 73.19 73 ASN A CA 1
ATOM 584 C C . ASN A 1 73 ? -34.051 12.275 32.939 1.00 73.19 73 ASN A C 1
ATOM 5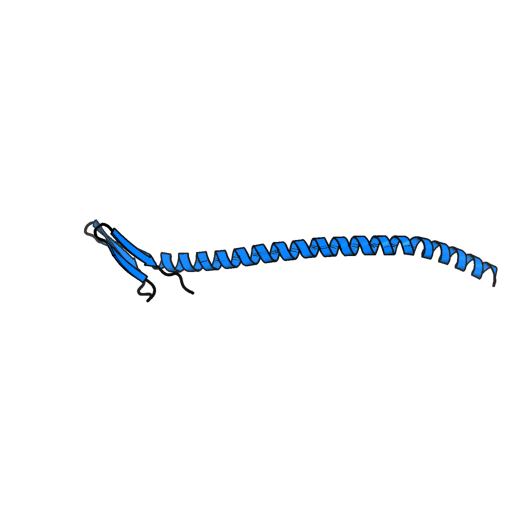86 O O . ASN A 1 73 ? -33.373 13.187 33.408 1.00 73.19 73 ASN A O 1
ATOM 590 N N . SER A 1 74 ? -35.382 12.297 32.928 1.00 62.12 74 SER A N 1
ATOM 591 C CA . SER A 1 74 ? -36.291 13.364 33.388 1.00 62.12 74 SER A CA 1
ATOM 592 C C . SER A 1 74 ? -35.985 14.020 34.752 1.00 62.12 74 SER A C 1
ATOM 594 O O . SER A 1 74 ? -36.602 15.023 35.098 1.00 62.12 74 SER A O 1
ATOM 596 N N . LYS A 1 75 ? -35.042 13.481 35.536 1.00 76.06 75 LYS A N 1
ATOM 597 C CA . LYS A 1 75 ? -34.580 13.996 36.837 1.00 76.06 75 LYS A CA 1
ATOM 598 C C . LYS A 1 75 ? -33.185 14.650 36.795 1.00 76.06 75 LYS A C 1
ATOM 600 O O . LYS A 1 75 ? -32.597 14.860 37.851 1.00 76.06 75 LYS A O 1
ATOM 605 N N . GLY A 1 76 ? -32.645 14.941 35.608 1.00 71.31 76 GLY A N 1
ATOM 606 C CA . GLY A 1 76 ? -31.336 15.590 35.429 1.00 71.31 76 GLY A CA 1
ATOM 607 C C . GLY A 1 76 ? -30.131 14.660 35.617 1.00 71.31 76 GLY A C 1
ATOM 608 O O . GLY A 1 76 ? -29.014 15.124 35.830 1.00 71.31 76 GLY A O 1
ATOM 609 N N . SER A 1 77 ? -30.345 13.341 35.576 1.00 69.81 77 SER A N 1
ATOM 610 C CA . SER A 1 77 ? -29.278 12.337 35.645 1.00 69.81 77 SER A CA 1
ATOM 611 C C . SER A 1 77 ? -28.944 11.815 34.249 1.00 69.81 77 SER A C 1
ATOM 613 O O . SER A 1 77 ? -29.838 11.333 33.551 1.00 69.81 77 SER A O 1
ATOM 615 N N . PHE A 1 78 ? -27.664 11.832 33.882 1.00 74.56 78 PHE A N 1
ATOM 616 C CA . PHE A 1 78 ? -27.170 11.254 32.632 1.00 74.56 78 PHE A CA 1
ATOM 617 C C . PHE A 1 78 ? -26.797 9.785 32.830 1.00 74.56 78 PHE A C 1
ATOM 619 O O . PHE A 1 78 ? -26.022 9.450 33.727 1.00 74.56 78 PHE A O 1
ATOM 626 N N . THR A 1 79 ? -27.339 8.910 31.988 1.00 70.81 79 THR A N 1
ATOM 627 C CA . THR A 1 79 ? -26.993 7.486 31.953 1.00 70.81 79 THR A CA 1
ATOM 628 C C . THR A 1 79 ? -26.076 7.233 30.769 1.00 70.81 79 THR A C 1
ATOM 630 O O . THR A 1 79 ? -26.442 7.519 29.632 1.00 70.81 79 THR A O 1
ATOM 633 N N . LEU A 1 80 ? -24.885 6.699 31.044 1.00 71.06 80 LEU A N 1
ATOM 634 C CA . LEU A 1 80 ? -23.927 6.284 30.026 1.00 71.06 80 LEU A CA 1
ATOM 635 C C . LEU A 1 80 ? -24.100 4.782 29.780 1.00 71.06 80 LEU A C 1
ATOM 637 O O . LEU A 1 80 ? -23.748 3.963 30.632 1.00 71.06 80 LEU A O 1
ATOM 641 N N . SER A 1 81 ? -24.672 4.424 28.637 1.00 68.38 81 SER A N 1
ATOM 642 C CA . SER A 1 81 ? -24.966 3.039 28.271 1.00 68.38 81 SER A CA 1
ATOM 643 C C . SER A 1 81 ? -23.965 2.544 27.236 1.00 68.38 81 SER A C 1
ATOM 645 O O . SER A 1 81 ? -23.638 3.256 26.294 1.00 68.38 81 SER A O 1
ATOM 647 N N . PHE A 1 82 ? -23.499 1.307 27.397 1.00 71.44 82 PHE A N 1
ATOM 648 C CA . PHE A 1 82 ? -22.572 0.642 26.482 1.00 71.44 82 PHE A CA 1
ATOM 649 C C . PHE A 1 82 ? -23.226 -0.631 25.944 1.00 71.44 82 PHE A C 1
ATOM 651 O O . PHE A 1 82 ? -23.892 -1.341 26.705 1.00 71.44 82 PHE A O 1
ATOM 658 N N . ALA A 1 83 ? -23.028 -0.975 24.667 1.00 66.25 83 ALA A N 1
ATOM 659 C CA . ALA A 1 83 ? -23.518 -2.259 24.165 1.00 66.25 83 ALA A CA 1
ATOM 660 C C . ALA A 1 83 ? -22.904 -3.419 24.959 1.00 66.25 83 ALA A C 1
ATOM 662 O O . ALA A 1 83 ? -21.713 -3.422 25.279 1.00 66.25 83 ALA A O 1
ATOM 663 N N . LYS A 1 84 ? -23.724 -4.441 25.230 1.00 59.00 84 LYS A N 1
ATOM 664 C CA . LYS A 1 84 ? -23.365 -5.674 25.950 1.00 59.00 84 LYS A CA 1
ATOM 665 C C . LYS A 1 84 ? -22.486 -6.600 25.093 1.00 59.00 84 LYS A C 1
ATOM 667 O O . LYS A 1 84 ? -22.785 -7.772 24.882 1.00 59.00 84 LYS A O 1
ATOM 672 N N . ASN A 1 85 ? -21.411 -6.053 24.549 1.00 58.16 85 ASN A N 1
ATOM 673 C CA . ASN A 1 85 ? -20.325 -6.772 23.913 1.00 58.16 85 ASN A CA 1
ATOM 674 C C . ASN A 1 85 ? -19.400 -7.299 25.033 1.00 58.16 85 ASN A C 1
ATOM 676 O O . ASN A 1 85 ? -19.073 -6.570 25.966 1.00 58.16 85 ASN A O 1
ATOM 680 N N . LYS A 1 86 ? -18.964 -8.565 24.950 1.00 55.75 86 LYS A N 1
ATOM 681 C CA . LYS A 1 86 ? -18.073 -9.230 25.928 1.00 55.75 86 LYS A CA 1
ATOM 682 C C . LYS A 1 86 ? -16.694 -8.555 26.127 1.00 55.75 86 LYS A C 1
ATOM 684 O O . LYS A 1 86 ? -15.902 -9.053 26.919 1.00 55.75 86 LYS A O 1
ATOM 689 N N . LYS A 1 87 ? -16.396 -7.466 25.414 1.00 62.75 87 LYS A N 1
ATOM 690 C CA . LYS A 1 87 ? -15.109 -6.755 25.369 1.00 62.75 87 LYS A CA 1
ATOM 691 C C . LYS A 1 87 ? -15.076 -5.428 26.155 1.00 62.75 87 LYS A C 1
ATOM 693 O O . LYS A 1 87 ? -14.089 -4.697 26.071 1.00 62.75 87 LYS A O 1
ATOM 698 N N . THR A 1 88 ? -16.126 -5.107 26.915 1.00 64.25 88 THR A N 1
ATOM 699 C CA . THR A 1 88 ? -16.160 -3.912 27.780 1.00 64.25 88 THR A CA 1
ATOM 700 C C . THR A 1 88 ? -15.687 -4.261 29.191 1.00 64.25 88 THR A C 1
ATOM 702 O O . THR A 1 88 ? -16.348 -5.026 29.894 1.00 64.25 88 THR A O 1
ATOM 705 N N . ILE A 1 89 ? -14.551 -3.702 29.613 1.00 69.00 89 ILE A N 1
ATOM 706 C CA . ILE A 1 89 ? -13.993 -3.899 30.959 1.00 69.00 89 ILE A CA 1
ATOM 707 C C . ILE A 1 89 ? -14.280 -2.658 31.800 1.00 69.00 89 ILE A C 1
ATOM 709 O O . ILE A 1 89 ? -13.905 -1.547 31.422 1.00 69.00 89 ILE A O 1
ATOM 713 N N . PHE A 1 90 ? -14.905 -2.868 32.954 1.00 68.25 90 PHE A N 1
ATOM 714 C CA . PHE A 1 90 ? -15.158 -1.836 33.953 1.00 68.25 90 PHE A CA 1
ATOM 715 C C . PHE A 1 90 ? -14.177 -2.015 35.105 1.00 68.25 90 PHE A C 1
ATOM 717 O O . PHE A 1 90 ? -14.103 -3.097 35.686 1.00 68.25 90 PHE A O 1
ATOM 724 N N . ASN A 1 91 ? -13.427 -0.965 35.419 1.00 72.94 91 ASN A N 1
ATOM 725 C CA . ASN A 1 91 ? -12.494 -0.952 36.534 1.00 72.94 91 ASN A CA 1
ATOM 726 C C . ASN A 1 91 ? -12.808 0.247 37.429 1.00 72.94 91 ASN A C 1
ATOM 728 O O . ASN A 1 91 ? -12.777 1.390 36.975 1.00 72.94 91 ASN A O 1
ATOM 732 N N . GLU A 1 92 ? -13.125 -0.014 38.691 1.00 68.00 92 GLU A N 1
ATOM 733 C CA . GLU A 1 92 ? -13.430 1.022 39.674 1.00 68.00 92 GLU A CA 1
ATOM 734 C C . GLU A 1 92 ? -12.206 1.253 40.567 1.00 68.00 92 GLU A C 1
ATOM 736 O O . GLU A 1 92 ? -11.678 0.330 41.189 1.00 68.00 92 GLU A O 1
ATOM 741 N N . ASN A 1 93 ? -11.725 2.492 40.605 1.00 73.81 93 ASN A N 1
ATOM 742 C CA . ASN A 1 93 ? -10.695 2.960 41.523 1.00 73.81 93 ASN A CA 1
ATOM 743 C C . ASN A 1 93 ? -11.336 3.930 42.529 1.00 73.81 93 ASN A C 1
ATOM 745 O O . ASN A 1 93 ? -12.372 4.526 42.247 1.00 73.81 93 ASN A O 1
ATOM 749 N N . LYS A 1 94 ? -10.687 4.161 43.677 1.00 74.00 94 LYS A N 1
ATOM 750 C CA . LYS A 1 94 ? -11.171 5.054 44.748 1.00 74.00 94 LYS A CA 1
ATOM 751 C C . LYS A 1 94 ? -11.592 6.447 44.259 1.00 74.00 94 LYS A C 1
ATOM 753 O O . LYS A 1 94 ? -12.448 7.060 44.885 1.00 74.00 94 LYS A O 1
ATOM 758 N N . ASN A 1 95 ? -11.002 6.932 43.162 1.00 80.12 95 ASN A N 1
ATOM 759 C CA . ASN A 1 95 ? -11.227 8.281 42.640 1.00 80.12 95 ASN A CA 1
ATOM 760 C C . ASN A 1 95 ? -11.741 8.313 41.187 1.00 80.12 95 ASN A C 1
ATOM 762 O O . ASN A 1 95 ? -11.914 9.404 40.645 1.00 80.12 95 ASN A O 1
ATOM 766 N N . SER A 1 96 ? -11.936 7.171 40.519 1.00 67.38 96 SER A N 1
ATOM 767 C CA . SER A 1 96 ? -12.371 7.157 39.116 1.00 67.38 96 SER A CA 1
ATOM 768 C C . SER A 1 96 ? -12.978 5.825 38.686 1.00 67.38 96 SER A C 1
ATOM 770 O O . SER A 1 96 ? -12.579 4.759 39.147 1.00 67.38 96 SER A O 1
ATOM 772 N N . ILE A 1 97 ? -13.910 5.893 37.736 1.00 74.00 97 ILE A N 1
ATOM 773 C CA . ILE A 1 97 ? -14.418 4.733 37.003 1.00 74.00 97 ILE A CA 1
ATOM 774 C C . ILE A 1 97 ? -13.732 4.729 35.640 1.00 74.00 97 ILE A C 1
ATOM 776 O O . ILE A 1 97 ? -13.841 5.691 34.878 1.00 74.00 97 ILE A O 1
ATOM 780 N N . GLN A 1 98 ? -13.008 3.658 35.334 1.00 74.50 98 GLN A N 1
ATOM 781 C CA . GLN A 1 98 ? -12.361 3.451 34.047 1.00 74.50 98 GLN A CA 1
ATOM 782 C C . GLN A 1 98 ? -13.158 2.434 33.233 1.00 74.50 98 GLN A C 1
ATOM 784 O O . GLN A 1 98 ? -13.424 1.321 33.687 1.00 74.50 98 GLN A O 1
ATOM 789 N N . ILE A 1 99 ? -13.509 2.811 32.006 1.00 72.12 99 ILE A N 1
ATOM 790 C CA . ILE A 1 99 ? -14.241 1.956 31.073 1.00 72.12 99 ILE A CA 1
ATOM 791 C C . ILE A 1 99 ? -13.336 1.726 29.870 1.00 72.12 99 ILE A C 1
ATOM 793 O O . ILE A 1 99 ? -12.973 2.667 29.166 1.00 72.12 99 ILE A O 1
ATOM 797 N N . THR A 1 100 ? -12.927 0.477 29.662 1.00 72.31 100 THR A N 1
ATOM 798 C CA . THR A 1 100 ? -12.090 0.083 28.526 1.00 72.31 100 THR A CA 1
ATOM 799 C C . THR A 1 100 ? -12.957 -0.624 27.499 1.00 72.31 100 THR A C 1
ATOM 801 O O . THR A 1 100 ? -13.505 -1.690 27.776 1.00 72.31 100 THR A O 1
ATOM 804 N N . LEU A 1 101 ? -13.062 -0.037 26.308 1.00 68.56 101 LEU A N 1
ATOM 805 C CA . LEU A 1 101 ? -13.713 -0.647 25.152 1.00 68.56 101 LEU A CA 1
ATOM 806 C C . LEU A 1 101 ? -12.632 -1.296 24.291 1.00 68.56 101 LEU A C 1
ATOM 808 O O . LEU A 1 101 ? -11.902 -0.601 23.584 1.00 68.56 101 LEU A O 1
ATOM 812 N N . GLN A 1 102 ? -12.488 -2.619 24.370 1.00 65.06 102 GLN A N 1
ATOM 813 C CA . GLN A 1 102 ? -11.596 -3.321 23.452 1.00 65.06 102 GLN A CA 1
ATOM 814 C C . GLN A 1 102 ? -12.266 -3.392 22.076 1.00 65.06 102 GLN A C 1
ATOM 816 O O . GLN A 1 102 ? -13.234 -4.126 21.861 1.00 65.06 102 GLN A O 1
ATOM 821 N N . GLY A 1 103 ? -11.746 -2.588 21.151 1.00 51.41 103 GLY A N 1
ATOM 822 C CA . GLY A 1 103 ? -12.066 -2.675 19.735 1.00 51.41 103 GLY A CA 1
ATOM 823 C C . GLY A 1 103 ? -11.809 -4.083 19.189 1.00 51.41 103 GLY A C 1
ATOM 824 O O . GLY A 1 103 ? -10.869 -4.742 19.624 1.00 51.41 103 GLY A O 1
ATOM 825 N N . GLY A 1 104 ? -12.686 -4.556 18.298 1.00 49.94 104 GLY A N 1
ATOM 826 C CA . GLY A 1 104 ? -12.628 -5.881 17.674 1.00 49.94 104 GLY A CA 1
ATOM 827 C C . GLY A 1 104 ? -11.246 -6.260 17.131 1.00 49.94 104 GLY A C 1
ATOM 828 O O . GLY A 1 104 ? -10.495 -5.390 16.698 1.00 49.94 104 GL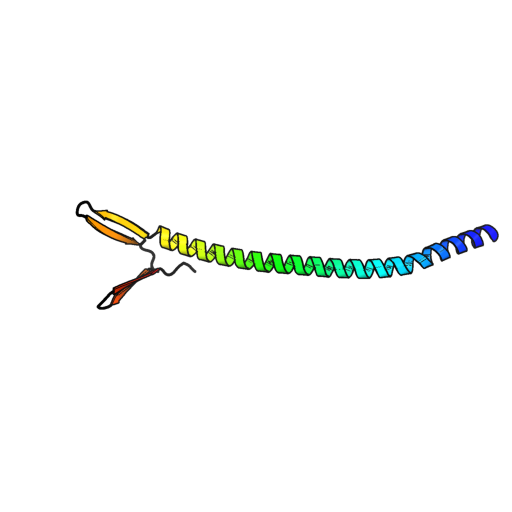Y A O 1
ATOM 829 N N . GLU A 1 105 ? -10.958 -7.565 17.205 1.00 41.19 105 GLU A N 1
ATOM 830 C CA . GLU A 1 105 ? -9.913 -8.207 16.395 1.00 41.19 105 GLU A CA 1
ATOM 831 C C . GLU A 1 105 ? -10.430 -8.334 14.964 1.00 41.19 105 GLU A C 1
ATOM 833 O O . GLU A 1 105 ? -11.670 -8.513 14.834 1.00 41.19 105 GLU A O 1
#

Sequence (105 aa):
GKLKLNIFSEIFTKMTKNTKWYLIFFSFTSIGLGIALGILILLTYIKYSEYNNLKERVSTITQGLATISIDENSKGSFTLSFAKNKKTIFNENKNSIQITLQGGE